Protein AF-S0KJ87-F1 (afdb_monomer)

InterPro domains:
  IPR035451 Ada-like domain superfamily [G3DSA:3.40.10.10] (47-105)
  IPR035451 Ada-like domain superfamily [SSF57884] (69-104)
  IPR060390 ArfC-like, C-terminal domain [PF27542] (63-101)

Foldseek 3Di:
DPPVVVVVVVVVVVVVVVVVVVVVVVVVVVVVVVVVVVVVVVVVVVVVVVVVVVLPPDDPAQWFQAPVLEIDHVPDPCSVVRPDGPDGDNDPVNSVVVVRDYDDD

Mean predicted aligned error: 16.39 Å

Organism: NCBI:txid1121865

Radius of gyration: 34.68 Å; Cα contacts (8 Å, |Δi|>4): 80; chains: 1; bounding box: 72×21×94 Å

Secondary structure (DSSP, 8-state):
--HHHHHHHHHHHHHHHHHHHHHHHHHHHHHHHHHHHHHHHHHHHHHHHHHHHGGGS----SEEEETTSEEE-TTSTTTTT-S-EEEEESSHHHHHHTTPEEPP-

Solvent-accessible surface area (backbone atoms only — not comparable to full-atom values): 6097 Å² total; per-residue (Å²): 141,63,74,70,60,54,51,54,53,52,52,52,52,54,50,49,55,50,52,55,56,50,50,57,50,51,54,50,52,54,52,53,51,53,53,53,50,55,51,54,52,52,51,55,51,49,54,56,52,54,63,65,59,61,80,66,67,79,45,88,30,64,26,42,24,36,84,83,43,33,36,34,48,72,89,41,96,58,54,85,71,64,89,60,66,76,44,55,27,72,44,69,69,58,36,45,74,71,66,29,41,80,60,85,128

pLDDT: mean 71.7, std 12.17, range [45.44, 94.31]

Structure (mmCIF, N/CA/C/O backbone):
data_AF-S0KJ87-F1
#
_entry.id   AF-S0KJ87-F1
#
loop_
_atom_site.group_PDB
_atom_site.id
_atom_site.type_symbol
_atom_site.label_atom_id
_atom_site.label_alt_id
_atom_site.label_comp_id
_atom_site.label_asym_id
_atom_site.label_entity_id
_atom_site.label_seq_id
_atom_site.pdbx_PDB_ins_code
_atom_site.Cartn_x
_atom_site.Cartn_y
_atom_site.Cartn_z
_atom_site.occupancy
_atom_site.B_iso_or_equiv
_atom_site.auth_seq_id
_atom_site.auth_comp_id
_atom_site.auth_asym_id
_atom_site.auth_atom_id
_atom_site.pdbx_PDB_model_num
ATOM 1 N N . MET A 1 1 ? -45.114 8.204 58.495 1.00 53.56 1 MET A N 1
ATOM 2 C CA . MET A 1 1 ? -44.043 8.639 57.567 1.00 53.56 1 MET A CA 1
ATOM 3 C C . MET A 1 1 ? -43.106 7.463 57.314 1.00 53.56 1 MET A C 1
ATOM 5 O O . MET A 1 1 ? -42.636 6.940 58.317 1.00 53.56 1 MET A O 1
ATOM 9 N N . ARG A 1 2 ? -42.925 6.996 56.058 1.00 56.19 2 ARG A N 1
ATOM 10 C CA . ARG A 1 2 ? -41.747 6.214 55.560 1.00 56.19 2 ARG A CA 1
ATOM 11 C C . ARG A 1 2 ? -41.950 5.408 54.260 1.00 56.19 2 ARG A C 1
ATOM 13 O O . ARG A 1 2 ? -40.972 4.914 53.710 1.00 56.19 2 ARG A O 1
ATOM 20 N N . LYS A 1 3 ? -43.175 5.252 53.731 1.00 55.72 3 LYS A N 1
ATOM 21 C CA . LYS A 1 3 ? -43.387 4.450 52.498 1.00 55.72 3 LYS A CA 1
ATOM 22 C C . LYS A 1 3 ? -42.775 5.094 51.238 1.00 55.72 3 LYS A C 1
ATOM 24 O O . LYS A 1 3 ? -42.265 4.378 50.383 1.00 55.72 3 LYS A O 1
ATOM 29 N N . ASN A 1 4 ? -42.739 6.426 51.165 1.00 60.84 4 ASN A N 1
ATOM 30 C CA .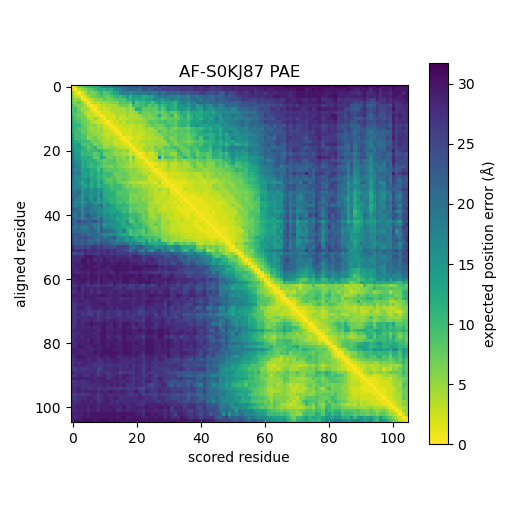 ASN A 1 4 ? -42.213 7.147 49.996 1.00 60.84 4 ASN A CA 1
ATOM 31 C C . ASN A 1 4 ? -40.675 7.137 49.916 1.00 60.84 4 ASN A C 1
ATOM 33 O O . ASN A 1 4 ? -40.124 7.239 48.822 1.00 60.84 4 ASN A O 1
ATOM 37 N N . ASP A 1 5 ? -39.980 6.953 51.042 1.00 65.06 5 ASP A N 1
ATOM 38 C CA . ASP A 1 5 ? -38.511 6.922 51.080 1.00 65.06 5 ASP A CA 1
ATOM 39 C C . ASP A 1 5 ? -37.972 5.585 50.559 1.00 65.06 5 ASP A C 1
ATOM 41 O O . ASP A 1 5 ? -36.976 5.541 49.843 1.00 65.06 5 ASP A O 1
ATOM 45 N N . SER A 1 6 ? -38.692 4.491 50.825 1.00 68.19 6 SER A N 1
ATOM 46 C CA . SER A 1 6 ? -38.345 3.164 50.300 1.00 68.19 6 SER A CA 1
ATOM 47 C C . SER A 1 6 ? -38.512 3.083 48.779 1.00 68.19 6 SER A C 1
ATOM 49 O O . SER A 1 6 ? -37.682 2.479 48.104 1.00 68.19 6 SER A O 1
ATOM 51 N N . LEU A 1 7 ? -39.538 3.736 48.219 1.00 68.00 7 LEU A N 1
ATOM 52 C CA . LEU A 1 7 ? -39.787 3.740 46.773 1.00 68.00 7 LEU A CA 1
ATOM 53 C C . LEU A 1 7 ? -38.691 4.496 46.003 1.00 68.00 7 LEU A C 1
ATOM 55 O O . LEU A 1 7 ? -38.228 4.017 44.971 1.00 68.00 7 LEU A O 1
ATOM 59 N N . LYS A 1 8 ? -38.216 5.632 46.537 1.00 70.88 8 LYS A N 1
ATOM 60 C CA . LYS A 1 8 ? -37.089 6.389 45.961 1.00 70.88 8 LYS A CA 1
ATOM 61 C C . LYS A 1 8 ? -35.793 5.577 45.954 1.00 70.88 8 LYS A C 1
ATOM 63 O O . LYS A 1 8 ? -35.054 5.616 44.976 1.00 70.88 8 LYS A O 1
ATOM 68 N N . ILE A 1 9 ? -35.542 4.811 47.016 1.00 73.56 9 ILE A N 1
ATOM 69 C CA . ILE A 1 9 ? -34.362 3.941 47.117 1.00 73.56 9 ILE A CA 1
ATOM 70 C C . ILE A 1 9 ? -34.431 2.798 46.094 1.00 73.56 9 ILE A C 1
ATOM 72 O O . ILE A 1 9 ? -33.427 2.493 45.455 1.00 73.56 9 ILE A O 1
ATOM 76 N N . TYR A 1 10 ? -35.601 2.183 45.900 1.00 73.88 10 TYR A N 1
ATOM 77 C CA . TYR A 1 10 ? -35.784 1.152 44.873 1.00 73.88 10 TYR A CA 1
ATOM 78 C C . TYR A 1 10 ? -35.616 1.710 43.459 1.00 73.88 10 TYR A C 1
ATOM 80 O O . TYR A 1 10 ? -34.912 1.111 42.650 1.00 73.88 10 TYR A O 1
ATOM 88 N N . PHE A 1 11 ? -36.194 2.878 43.178 1.00 77.44 11 PHE A N 1
ATOM 89 C CA . PHE A 1 11 ? -36.074 3.519 41.871 1.00 77.44 11 PHE A CA 1
ATOM 90 C C . PHE A 1 11 ? -34.617 3.881 41.543 1.00 77.44 11 PHE A C 1
ATOM 92 O O . PHE A 1 11 ? -34.147 3.606 40.443 1.00 77.44 11 PHE A O 1
ATOM 99 N N . GLY A 1 12 ? -33.868 4.406 42.521 1.00 76.00 12 GLY A N 1
ATOM 100 C CA . GLY A 1 12 ? -32.437 4.680 42.367 1.00 76.00 12 GLY A CA 1
ATOM 101 C C . GLY A 1 12 ? -31.605 3.419 42.115 1.00 76.00 12 GLY A C 1
ATOM 102 O O . GLY A 1 12 ? -30.736 3.423 41.251 1.00 76.00 12 GLY A O 1
ATOM 103 N N . LYS A 1 13 ? -31.901 2.311 42.808 1.00 80.06 13 LYS A N 1
ATOM 104 C CA . LYS A 1 13 ? -31.197 1.032 42.607 1.00 80.06 13 LYS A CA 1
ATOM 105 C C . LYS A 1 13 ? -31.463 0.417 41.233 1.00 80.06 13 LYS A C 1
ATOM 107 O O . LYS A 1 13 ? -30.528 -0.062 40.605 1.00 80.06 13 LYS A O 1
ATOM 112 N N . VAL A 1 14 ? -32.708 0.455 40.757 1.00 79.31 14 VAL A N 1
ATOM 113 C CA . VAL A 1 14 ? -33.063 -0.024 39.409 1.00 79.31 14 VAL A CA 1
ATOM 114 C C . VAL A 1 14 ? -32.374 0.819 38.338 1.00 79.31 14 VAL A C 1
ATOM 116 O O . VAL A 1 14 ? -31.842 0.271 37.379 1.00 79.31 14 VAL A O 1
ATOM 119 N N . LEU A 1 15 ? -32.320 2.138 38.529 1.00 79.44 15 LEU A N 1
ATOM 120 C CA . LEU A 1 15 ? -31.653 3.046 37.603 1.00 79.44 15 LEU A CA 1
ATOM 121 C C . LEU A 1 15 ? -30.150 2.740 37.497 1.00 79.44 15 LEU A C 1
ATOM 123 O O . LEU A 1 15 ? -29.641 2.613 36.389 1.00 79.44 15 LEU A O 1
ATOM 127 N N . ILE A 1 16 ? -29.461 2.545 38.626 1.00 75.75 16 ILE A N 1
ATOM 128 C CA . ILE A 1 16 ? -28.029 2.197 38.654 1.00 75.75 16 ILE A CA 1
ATOM 129 C C . ILE A 1 16 ? -27.768 0.857 37.950 1.00 75.75 16 ILE A C 1
ATOM 131 O O . ILE A 1 16 ? -26.873 0.782 37.119 1.00 75.75 16 ILE A O 1
ATOM 135 N N . PHE A 1 17 ? -28.596 -0.168 38.182 1.00 74.00 17 PHE A N 1
ATOM 136 C CA . PHE A 1 17 ? -28.464 -1.463 37.496 1.00 74.00 17 PHE A CA 1
ATOM 137 C C . PHE A 1 17 ? -28.608 -1.362 35.969 1.00 74.00 17 PHE A C 1
ATOM 139 O O . PHE A 1 17 ? -27.929 -2.079 35.230 1.00 74.00 17 PHE A O 1
ATOM 146 N N . ILE A 1 18 ? -29.487 -0.476 35.489 1.00 75.56 18 ILE A N 1
ATOM 147 C CA . ILE A 1 18 ? -29.656 -0.213 34.056 1.00 75.56 18 ILE A CA 1
ATOM 148 C C . ILE A 1 18 ? -28.435 0.535 33.509 1.00 75.56 18 ILE A C 1
ATOM 150 O O . ILE A 1 18 ? -27.925 0.156 32.458 1.00 75.56 18 ILE A O 1
ATOM 154 N N . PHE A 1 19 ? -27.927 1.541 34.228 1.00 76.50 19 PHE A N 1
ATOM 155 C CA . PHE A 1 19 ? -26.710 2.259 33.836 1.00 76.50 19 PHE A CA 1
ATOM 156 C C . PHE A 1 19 ? -25.486 1.337 33.775 1.00 76.50 19 PHE A C 1
ATOM 158 O O . PHE A 1 19 ? -24.780 1.354 32.769 1.00 76.50 19 PHE A O 1
ATOM 165 N N . ASP A 1 20 ? -25.281 0.480 34.777 1.00 76.19 20 ASP A N 1
ATOM 166 C CA . ASP A 1 20 ? -24.174 -0.484 34.797 1.00 76.19 20 ASP A CA 1
ATOM 167 C C . ASP A 1 20 ? -24.287 -1.496 33.646 1.00 76.19 20 ASP A C 1
ATOM 169 O O . ASP A 1 20 ? -23.301 -1.795 32.973 1.00 76.19 20 ASP A O 1
ATOM 173 N N . SER A 1 21 ? -25.502 -1.966 33.341 1.00 76.94 21 SER A N 1
ATOM 174 C CA . SER A 1 21 ? -25.736 -2.880 32.212 1.00 76.94 21 SER A CA 1
ATOM 175 C C . SER A 1 21 ? -25.497 -2.212 30.854 1.00 76.94 21 SER A C 1
ATOM 177 O O . SER A 1 21 ? -24.989 -2.844 29.928 1.00 76.94 21 SER A O 1
ATOM 179 N N . MET A 1 22 ? -25.845 -0.929 30.718 1.00 76.50 22 MET A N 1
ATOM 180 C CA . MET A 1 22 ? -25.596 -0.164 29.496 1.00 76.50 22 MET A CA 1
ATOM 181 C C . MET A 1 22 ? -24.102 0.092 29.281 1.00 76.50 22 MET A C 1
ATOM 183 O O . MET A 1 22 ? -23.640 -0.006 28.147 1.00 76.50 22 MET A O 1
ATOM 187 N N . MET A 1 23 ? -23.333 0.374 30.337 1.00 71.94 23 MET A N 1
ATOM 188 C CA . MET A 1 23 ? -21.888 0.622 30.221 1.00 71.94 23 MET A CA 1
ATOM 189 C C . MET A 1 23 ? -21.131 -0.602 29.693 1.00 71.94 23 MET A C 1
ATOM 191 O O . MET A 1 23 ? -20.319 -0.466 28.782 1.00 71.94 23 MET A O 1
ATOM 195 N N . VAL A 1 24 ? -21.496 -1.809 30.138 1.00 75.62 24 VAL A N 1
ATOM 196 C CA . VAL A 1 24 ? -20.925 -3.063 29.609 1.00 75.62 24 VAL A CA 1
ATOM 197 C C . VAL A 1 24 ? -21.203 -3.230 28.109 1.00 75.62 24 VAL A C 1
ATOM 199 O O . VAL A 1 24 ? -20.365 -3.737 27.361 1.00 75.62 24 VAL A O 1
ATOM 202 N N . PHE A 1 25 ? -22.367 -2.776 27.637 1.00 77.44 25 PHE A N 1
ATOM 203 C CA . PHE A 1 25 ? -22.689 -2.793 26.212 1.00 77.44 25 PHE A CA 1
ATOM 204 C C . PHE A 1 25 ? -21.826 -1.797 25.421 1.00 77.44 25 PHE A C 1
ATOM 206 O O . PHE A 1 25 ? -21.311 -2.149 24.358 1.00 77.44 25 PHE A O 1
ATOM 213 N N . PHE A 1 26 ? -21.616 -0.585 25.945 1.00 79.50 26 PHE A N 1
ATOM 214 C CA . PHE A 1 26 ? -20.755 0.418 25.309 1.00 79.50 26 PHE A CA 1
ATOM 215 C C . PHE A 1 26 ? -19.297 -0.038 25.213 1.00 79.50 26 PHE A C 1
ATOM 217 O O . PHE A 1 26 ? -18.691 0.120 24.151 1.00 79.50 26 PHE A O 1
ATOM 224 N N . ASP A 1 27 ? -18.767 -0.675 26.257 1.00 85.31 27 ASP A N 1
ATOM 225 C CA . ASP A 1 27 ? -17.411 -1.229 26.245 1.00 85.31 27 ASP A CA 1
ATOM 226 C C . ASP A 1 27 ? -17.261 -2.324 25.180 1.00 85.31 27 ASP A C 1
ATOM 228 O O . ASP A 1 27 ? -16.267 -2.375 24.453 1.00 85.31 27 ASP A O 1
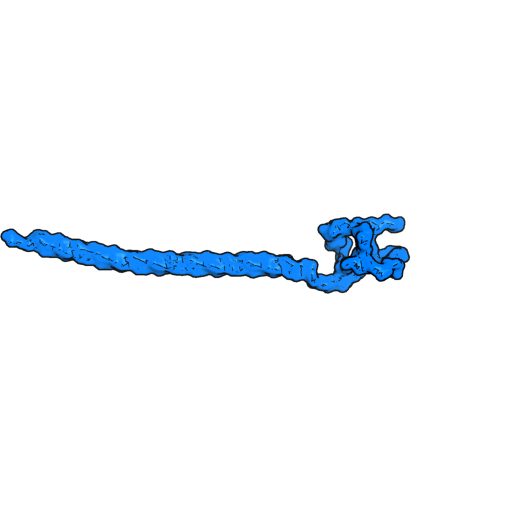ATOM 232 N N . CYS A 1 28 ? -18.285 -3.167 25.016 1.00 82.12 28 CYS A N 1
ATOM 233 C CA . CYS A 1 28 ? -18.281 -4.227 24.014 1.00 82.12 28 CYS A CA 1
ATOM 234 C C . CYS A 1 28 ? -18.324 -3.667 22.579 1.00 82.12 28 CYS A C 1
ATOM 236 O O . CYS A 1 28 ? -17.564 -4.102 21.713 1.00 82.12 28 CYS A O 1
ATOM 238 N N . VAL A 1 29 ? -19.156 -2.651 22.324 1.00 88.31 29 VAL A N 1
ATOM 239 C CA . VAL A 1 29 ? -19.239 -1.983 21.011 1.00 88.31 29 VAL A CA 1
ATOM 240 C C . VAL A 1 29 ? -17.939 -1.240 20.679 1.00 88.31 29 VAL A C 1
ATOM 242 O O . VAL A 1 29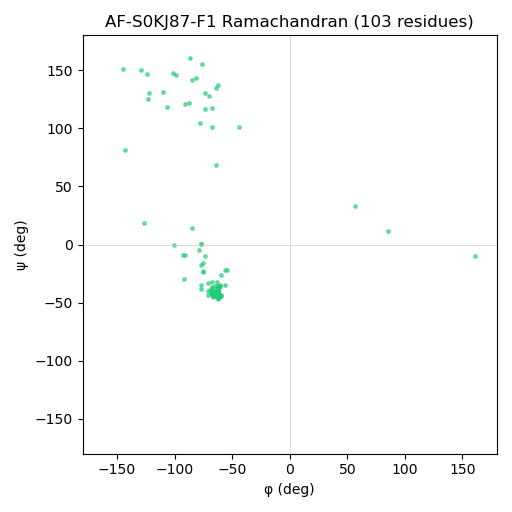 ? -17.450 -1.314 19.547 1.00 88.31 29 VAL A O 1
ATOM 245 N N . ALA A 1 30 ? -17.334 -0.561 21.657 1.00 87.00 30 ALA A N 1
ATOM 246 C CA . ALA A 1 30 ? -16.031 0.085 21.501 1.00 87.00 30 ALA A CA 1
ATOM 247 C C . ALA A 1 30 ? -14.919 -0.939 21.199 1.00 87.00 30 ALA A C 1
ATOM 249 O O . ALA A 1 30 ? -14.084 -0.729 20.316 1.00 87.00 30 ALA A O 1
ATOM 250 N N . TYR A 1 31 ? -14.941 -2.094 21.862 1.00 90.50 31 TYR A N 1
ATOM 251 C CA . TYR A 1 31 ? -13.984 -3.169 21.611 1.00 90.50 31 TYR A CA 1
ATOM 252 C C . TYR A 1 31 ? -14.141 -3.792 20.212 1.00 90.50 31 TYR A C 1
ATOM 254 O O . TYR A 1 31 ? -13.165 -3.973 19.485 1.00 90.50 31 TYR A O 1
ATOM 262 N N . ILE A 1 32 ? -15.374 -4.068 19.782 1.00 88.88 32 ILE A N 1
ATOM 263 C CA . ILE A 1 32 ? -15.636 -4.645 18.455 1.00 88.88 32 ILE A CA 1
ATOM 264 C C . ILE A 1 32 ? -15.264 -3.656 17.341 1.00 88.88 32 ILE A C 1
ATOM 266 O O . ILE A 1 32 ? -14.658 -4.044 16.341 1.00 88.88 32 ILE A O 1
ATOM 270 N N . SER A 1 33 ? -15.594 -2.372 17.505 1.00 91.19 33 SER A N 1
ATOM 271 C CA . SER A 1 33 ? -15.275 -1.345 16.504 1.00 91.19 33 SER A CA 1
ATOM 272 C C . SER A 1 33 ? -13.767 -1.131 16.335 1.00 91.19 33 SER A C 1
ATOM 274 O O . SER A 1 33 ? -13.285 -1.049 15.205 1.00 91.19 33 SER A O 1
ATOM 276 N N . THR A 1 34 ? -13.002 -1.110 17.428 1.00 91.31 34 THR A N 1
ATOM 277 C CA . THR A 1 34 ? -11.533 -0.988 17.376 1.00 91.31 34 THR A CA 1
ATOM 278 C C . THR A 1 34 ? -10.866 -2.197 16.715 1.00 91.31 34 THR A C 1
ATOM 280 O O . THR A 1 34 ? -9.980 -2.017 15.876 1.00 91.31 34 THR A O 1
ATOM 283 N N . LEU A 1 35 ? -11.333 -3.419 17.000 1.00 93.31 35 LEU A N 1
ATOM 284 C CA . LEU A 1 35 ? -10.881 -4.630 16.305 1.00 93.31 35 LEU A CA 1
ATOM 285 C C . LEU A 1 35 ? -11.141 -4.566 14.794 1.00 93.31 35 LEU A C 1
ATOM 287 O O . LEU A 1 35 ? -10.259 -4.904 14.003 1.00 93.31 35 LEU A O 1
ATOM 291 N N . LEU A 1 36 ? -12.323 -4.099 14.381 1.00 94.00 36 LEU A N 1
ATOM 292 C CA . LEU A 1 36 ? -12.668 -3.962 12.966 1.00 94.00 36 LEU A CA 1
ATOM 293 C C . LEU A 1 36 ? -11.728 -2.984 12.241 1.00 94.00 36 LEU A C 1
ATOM 295 O O . LEU A 1 36 ? -11.224 -3.300 11.161 1.00 94.00 36 LEU A O 1
ATOM 299 N N . VAL A 1 37 ? -11.452 -1.821 12.841 1.00 93.31 37 VAL A N 1
ATOM 300 C CA . VAL A 1 37 ? -10.539 -0.817 12.266 1.00 93.31 37 VAL A CA 1
ATOM 301 C C . VAL A 1 37 ? -9.122 -1.381 12.112 1.00 93.31 37 VAL A C 1
ATOM 303 O O . VAL A 1 37 ? -8.519 -1.228 11.049 1.00 93.31 37 VAL A O 1
ATOM 306 N N . ALA A 1 38 ? -8.612 -2.110 13.109 1.00 93.38 38 ALA A N 1
ATOM 307 C CA . ALA A 1 38 ? -7.276 -2.712 13.054 1.00 93.38 38 ALA A CA 1
ATOM 308 C C . ALA A 1 38 ? -7.124 -3.751 11.921 1.00 93.38 38 ALA A C 1
ATOM 310 O O . ALA A 1 38 ? -6.079 -3.827 11.259 1.00 93.38 38 ALA A O 1
ATOM 311 N N . VAL A 1 39 ? -8.174 -4.537 11.659 1.00 93.56 39 VAL A N 1
ATOM 312 C CA . VAL A 1 39 ? -8.201 -5.499 10.544 1.00 93.56 39 VAL A CA 1
ATOM 313 C C . VAL A 1 39 ? -8.183 -4.772 9.198 1.00 93.56 39 VAL A C 1
ATOM 315 O O . VAL A 1 39 ? -7.400 -5.131 8.314 1.00 93.56 39 VAL A O 1
ATOM 318 N N . LEU A 1 40 ? -8.989 -3.720 9.042 1.00 92.62 40 LEU A N 1
ATOM 319 C CA . LEU A 1 40 ? -9.035 -2.925 7.812 1.00 92.62 40 LEU A CA 1
ATOM 320 C C . LEU A 1 40 ? -7.691 -2.240 7.515 1.00 92.62 40 LEU A C 1
ATOM 322 O O . LEU A 1 40 ? -7.217 -2.274 6.375 1.00 92.62 40 LEU A O 1
ATOM 326 N N . GLU A 1 41 ? -7.022 -1.683 8.528 1.00 94.31 41 GLU A N 1
ATOM 327 C CA . GLU A 1 41 ? -5.691 -1.090 8.357 1.00 94.31 41 GLU A CA 1
ATOM 328 C C . GLU A 1 41 ? -4.650 -2.124 7.919 1.00 94.31 41 GLU A C 1
ATOM 330 O O . GLU A 1 41 ? -3.864 -1.863 6.999 1.00 94.31 41 GLU A O 1
ATOM 335 N N . SER A 1 42 ? -4.680 -3.316 8.516 1.00 91.94 42 SER A N 1
ATOM 336 C CA . SER A 1 42 ? -3.773 -4.415 8.170 1.00 91.94 42 SER A CA 1
ATOM 337 C C . SER A 1 42 ? -3.942 -4.862 6.716 1.00 91.94 42 SER A C 1
ATOM 339 O O . SER A 1 42 ? -2.953 -4.978 5.986 1.00 91.94 42 SER A O 1
ATOM 341 N N . LEU A 1 43 ? -5.185 -5.019 6.251 1.00 90.31 43 LEU A N 1
ATOM 342 C CA . LEU A 1 43 ? -5.484 -5.348 4.854 1.00 90.31 43 LEU A CA 1
ATOM 343 C C . LEU A 1 43 ? -5.022 -4.240 3.901 1.00 90.31 43 LEU A C 1
ATOM 345 O O . LEU A 1 43 ? -4.401 -4.521 2.877 1.00 90.31 43 LEU A O 1
ATOM 349 N N . SER A 1 44 ? -5.234 -2.971 4.259 1.00 90.25 44 SER A N 1
ATOM 350 C CA . SER A 1 44 ? -4.775 -1.841 3.442 1.00 90.25 44 SER A CA 1
ATOM 351 C C . SER A 1 44 ? -3.245 -1.784 3.316 1.00 90.25 44 SER A C 1
ATOM 353 O O . SER A 1 44 ? -2.713 -1.400 2.272 1.00 90.25 44 SER A O 1
ATOM 355 N N . LYS A 1 45 ? -2.507 -2.150 4.374 1.00 90.38 45 LYS A N 1
ATOM 356 C CA . LYS A 1 45 ? -1.040 -2.223 4.362 1.00 90.38 45 LYS A CA 1
ATOM 357 C C . LYS A 1 45 ? -0.570 -3.409 3.519 1.00 90.38 45 LYS A C 1
ATOM 359 O O . LYS A 1 45 ? 0.370 -3.254 2.744 1.00 90.38 45 LYS A O 1
ATOM 364 N N . PHE A 1 46 ? -1.260 -4.545 3.606 1.00 86.06 46 PHE A N 1
ATOM 365 C CA . PHE A 1 46 ? -0.981 -5.722 2.786 1.00 86.06 46 PHE A CA 1
ATOM 366 C C . PHE A 1 46 ? -1.186 -5.451 1.289 1.00 86.06 46 PHE A C 1
ATOM 368 O O . PHE A 1 46 ? -0.294 -5.730 0.494 1.00 86.06 46 PHE A O 1
ATOM 375 N N . ILE A 1 47 ? -2.305 -4.829 0.899 1.00 85.12 47 ILE A N 1
ATOM 376 C CA . ILE A 1 47 ? -2.573 -4.463 -0.503 1.00 85.12 47 ILE A CA 1
ATOM 377 C C . ILE A 1 47 ? -1.487 -3.513 -1.033 1.00 85.12 47 ILE A C 1
ATOM 379 O O . ILE A 1 47 ? -0.957 -3.721 -2.126 1.00 85.12 47 ILE A O 1
ATOM 383 N N . ARG A 1 48 ? -1.100 -2.502 -0.241 1.00 83.44 48 ARG A N 1
ATOM 384 C CA . ARG A 1 48 ? -0.010 -1.572 -0.589 1.00 83.44 48 ARG A CA 1
ATOM 385 C C . ARG A 1 48 ? 1.335 -2.283 -0.761 1.00 83.44 48 ARG A C 1
ATOM 387 O O . ARG A 1 48 ? 2.056 -1.993 -1.713 1.00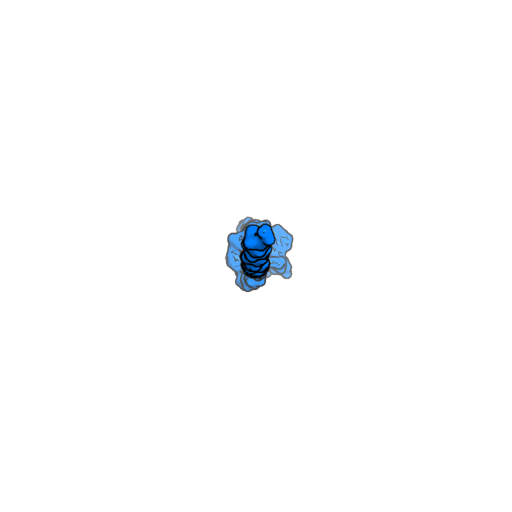 83.44 48 ARG A O 1
ATOM 394 N N . TYR A 1 49 ? 1.659 -3.225 0.124 1.00 73.62 49 TYR A N 1
ATOM 395 C CA . TYR A 1 49 ? 2.875 -4.032 0.024 1.00 73.62 49 TYR A CA 1
ATOM 396 C C . TYR A 1 49 ? 2.889 -4.898 -1.247 1.00 73.62 49 TYR A C 1
ATOM 398 O O . TYR A 1 49 ? 3.885 -4.911 -1.970 1.00 73.62 49 TYR 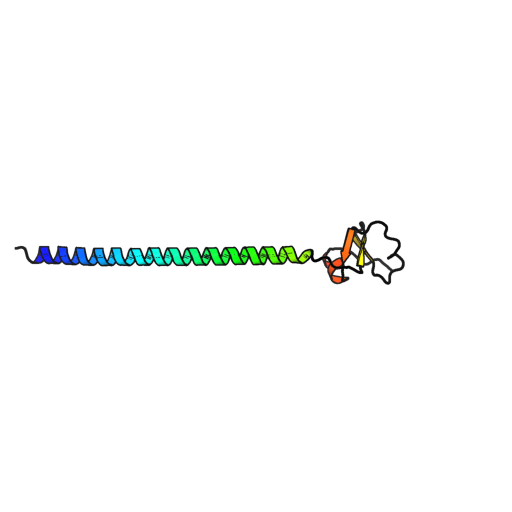A O 1
ATOM 406 N N . SER A 1 50 ? 1.774 -5.558 -1.571 1.00 73.25 50 SER A N 1
ATOM 407 C CA . SER A 1 50 ? 1.658 -6.421 -2.753 1.00 73.25 50 SER A CA 1
ATOM 408 C C . SER A 1 50 ? 1.804 -5.657 -4.075 1.00 73.25 50 SER A C 1
ATOM 410 O O . SER A 1 50 ? 2.494 -6.136 -4.971 1.00 73.25 50 SER A O 1
ATOM 412 N N . MET A 1 51 ? 1.253 -4.441 -4.193 1.00 56.78 51 MET A N 1
ATOM 413 C CA . MET A 1 51 ? 1.439 -3.602 -5.393 1.00 56.78 51 MET A CA 1
ATOM 414 C C . MET A 1 51 ? 2.897 -3.170 -5.607 1.00 56.78 51 MET A C 1
ATOM 416 O O . MET A 1 51 ? 3.357 -3.109 -6.744 1.00 56.78 51 MET A O 1
ATOM 420 N N . CYS A 1 52 ? 3.637 -2.899 -4.528 1.00 53.62 52 CYS A N 1
ATOM 421 C CA . CYS A 1 52 ? 5.059 -2.552 -4.610 1.00 53.62 52 CYS A CA 1
ATOM 422 C C .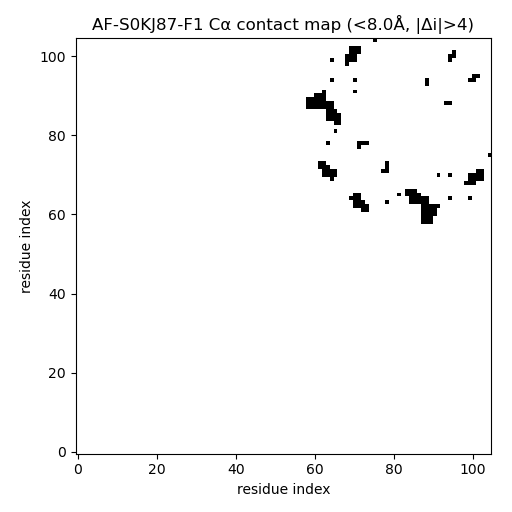 CYS A 1 52 ? 5.924 -3.765 -4.996 1.00 53.62 52 CYS A C 1
ATOM 424 O O . CYS A 1 52 ? 6.913 -3.630 -5.711 1.00 53.62 52 CYS A O 1
ATOM 426 N N . LYS A 1 53 ? 5.536 -4.974 -4.572 1.00 51.38 53 LYS A N 1
ATOM 427 C CA . LYS A 1 53 ? 6.295 -6.201 -4.847 1.00 51.38 53 LYS A CA 1
ATOM 428 C C . LYS A 1 53 ? 6.155 -6.702 -6.293 1.00 51.38 53 LYS A C 1
ATOM 430 O O . LYS A 1 53 ? 7.041 -7.401 -6.775 1.00 51.38 53 LYS A O 1
ATOM 435 N N . GLN A 1 54 ? 5.086 -6.336 -7.001 1.00 48.34 54 GLN A N 1
ATOM 436 C CA . GLN A 1 54 ? 4.833 -6.808 -8.368 1.00 48.34 54 GLN A CA 1
ATOM 437 C C . GLN A 1 54 ? 5.728 -6.133 -9.432 1.00 48.34 54 GLN A C 1
ATOM 439 O O . GLN A 1 54 ? 5.849 -6.656 -10.536 1.00 48.34 54 GLN A O 1
ATOM 444 N N . SER A 1 55 ? 6.392 -5.005 -9.134 1.00 49.19 55 SER A N 1
ATOM 445 C CA . SER A 1 55 ? 7.216 -4.283 -10.124 1.00 49.19 55 SER A CA 1
ATOM 446 C C . SER A 1 55 ? 8.586 -4.917 -10.397 1.00 49.19 55 SER A C 1
ATOM 448 O O . SER A 1 55 ? 9.367 -4.367 -11.169 1.00 49.19 55 SER A O 1
ATOM 450 N N . THR A 1 56 ? 8.912 -6.038 -9.749 1.00 45.44 56 THR A N 1
ATOM 451 C CA . THR A 1 56 ? 10.204 -6.728 -9.894 1.00 45.44 56 THR A CA 1
ATOM 452 C C . THR A 1 56 ? 10.056 -8.202 -10.247 1.00 45.44 56 THR A C 1
ATOM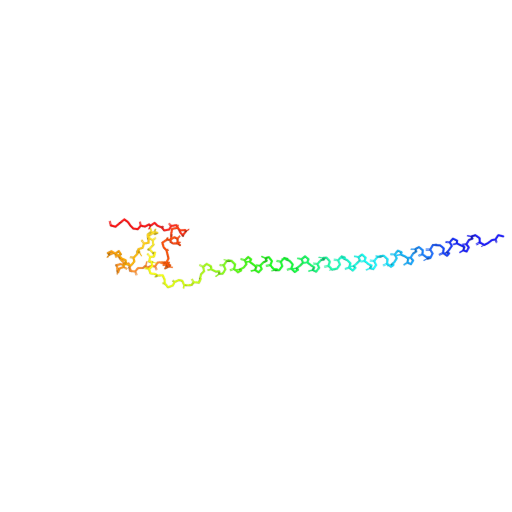 454 O O . THR A 1 56 ? 11.007 -8.971 -10.086 1.00 45.44 56 THR A O 1
ATOM 457 N N . GLN A 1 57 ? 8.893 -8.626 -10.754 1.00 47.75 57 GLN A N 1
ATOM 458 C CA . GLN A 1 57 ? 8.802 -9.950 -11.352 1.00 47.75 57 GLN A CA 1
ATOM 459 C C . GLN A 1 57 ? 9.643 -9.929 -12.624 1.00 47.75 57 GLN A C 1
ATOM 461 O O . GLN A 1 57 ? 9.240 -9.338 -13.619 1.00 47.75 57 GLN A O 1
ATOM 466 N N . GLN A 1 58 ? 10.854 -10.487 -12.508 1.00 53.88 58 GLN A N 1
ATOM 467 C CA . GLN A 1 58 ? 11.883 -10.543 -13.534 1.00 53.88 58 GLN A CA 1
ATOM 468 C C . GLN A 1 58 ? 11.265 -10.920 -14.861 1.00 53.88 58 GLN A C 1
ATOM 470 O O . GLN A 1 58 ? 10.966 -12.077 -15.155 1.00 53.88 58 GLN A O 1
ATOM 475 N N . VAL A 1 59 ? 11.084 -9.887 -15.654 1.00 52.75 59 VAL A N 1
ATOM 476 C CA . VAL A 1 59 ? 10.737 -10.043 -17.027 1.00 52.75 59 VAL A CA 1
ATOM 477 C C . VAL A 1 59 ? 12.010 -10.523 -17.701 1.00 52.75 59 VAL A C 1
ATOM 479 O O . VAL A 1 59 ? 13.029 -9.831 -17.675 1.00 52.75 59 VAL A O 1
ATOM 482 N N . THR A 1 60 ? 11.985 -11.733 -18.254 1.00 54.50 60 THR A N 1
ATOM 483 C CA . THR A 1 60 ? 12.981 -12.239 -19.207 1.00 54.50 60 THR A CA 1
ATOM 484 C C . THR A 1 60 ? 12.897 -11.382 -20.468 1.00 54.50 60 THR A C 1
ATOM 486 O O . THR A 1 60 ? 12.365 -11.779 -21.499 1.00 54.50 60 THR A O 1
ATOM 489 N N . GLY A 1 61 ? 13.308 -10.126 -20.331 1.00 56.38 61 GLY A N 1
ATOM 490 C CA . GLY A 1 61 ? 13.028 -9.077 -21.282 1.00 56.38 61 GLY A CA 1
ATOM 491 C C . GLY A 1 61 ? 13.807 -9.289 -22.563 1.00 56.38 61 GLY A C 1
ATOM 492 O O . GLY A 1 61 ? 15.022 -9.440 -22.530 1.00 56.38 61 GLY A O 1
ATOM 493 N N . LEU A 1 62 ? 13.124 -9.275 -23.704 1.00 62.25 62 LEU A N 1
ATOM 494 C CA . LEU A 1 62 ? 13.789 -9.199 -25.005 1.00 62.25 62 LEU A CA 1
ATOM 495 C C . LEU A 1 62 ? 14.344 -7.790 -25.258 1.00 62.25 62 LEU A C 1
ATOM 497 O O . LEU A 1 62 ? 15.076 -7.592 -26.219 1.00 62.25 62 LEU A O 1
ATOM 501 N N . ILE A 1 63 ? 13.994 -6.807 -24.425 1.00 66.00 63 ILE A N 1
ATOM 502 C CA . ILE A 1 63 ? 14.357 -5.407 -24.616 1.00 66.00 63 ILE A CA 1
ATOM 503 C C . ILE A 1 63 ? 15.437 -5.026 -23.607 1.00 66.00 63 ILE A C 1
ATOM 505 O O . ILE A 1 63 ? 15.220 -5.059 -22.393 1.00 66.00 63 ILE A O 1
ATOM 509 N N . LYS A 1 64 ? 16.610 -4.646 -24.123 1.00 69.56 64 LYS A N 1
ATOM 510 C CA . LYS A 1 64 ? 17.768 -4.230 -23.319 1.00 69.56 64 LYS A CA 1
ATOM 511 C C . LYS A 1 64 ? 17.742 -2.723 -23.097 1.00 69.56 64 LYS A C 1
ATOM 513 O O . LYS A 1 64 ? 17.809 -1.964 -24.063 1.00 69.56 64 LYS A O 1
ATOM 518 N N . GLY A 1 65 ? 17.708 -2.294 -21.839 1.00 62.81 65 GLY A N 1
ATOM 519 C CA . GLY A 1 65 ? 17.931 -0.909 -21.428 1.00 62.81 65 GLY A CA 1
ATOM 520 C C . GLY A 1 65 ? 19.419 -0.628 -21.210 1.00 62.81 65 GLY A C 1
ATOM 521 O O . GLY A 1 65 ? 20.072 -1.287 -20.398 1.00 62.81 65 GLY A O 1
ATOM 522 N N . SER A 1 66 ? 19.965 0.348 -21.933 1.00 66.75 66 SER A N 1
ATOM 523 C CA . SER A 1 66 ? 21.341 0.832 -21.767 1.00 66.75 66 SER A CA 1
ATOM 524 C C . SER A 1 66 ? 21.433 1.925 -20.693 1.00 66.75 66 SER A C 1
ATOM 526 O O . SER A 1 66 ? 20.447 2.599 -20.396 1.00 66.75 66 SER A O 1
ATOM 528 N N . ALA A 1 67 ? 22.639 2.160 -20.166 1.00 64.62 67 ALA A N 1
ATOM 529 C CA . ALA A 1 67 ? 22.955 3.232 -19.214 1.00 64.62 67 ALA A CA 1
ATOM 530 C C . ALA A 1 67 ? 22.573 4.643 -19.685 1.00 64.62 67 ALA A C 1
ATOM 532 O O . ALA A 1 67 ? 22.366 5.541 -18.875 1.00 64.62 67 ALA A O 1
ATOM 533 N N . ASN A 1 68 ? 22.432 4.822 -20.996 1.00 67.31 68 ASN A N 1
ATOM 534 C CA . ASN A 1 68 ? 22.035 6.083 -21.614 1.00 67.31 68 ASN A CA 1
ATOM 535 C C . ASN A 1 68 ? 20.509 6.285 -21.664 1.00 67.31 68 ASN A C 1
ATOM 537 O O . ASN A 1 68 ? 20.045 7.138 -22.414 1.00 67.31 68 ASN A O 1
ATOM 541 N N . TYR A 1 69 ? 19.728 5.494 -20.917 1.00 71.94 69 TYR A N 1
ATOM 542 C CA . TYR A 1 69 ? 18.258 5.499 -20.951 1.00 71.94 69 TYR A CA 1
ATOM 543 C C . TYR A 1 69 ? 17.682 5.242 -22.353 1.00 71.94 69 TYR A C 1
ATOM 545 O O . TYR A 1 69 ? 16.634 5.768 -22.723 1.00 71.94 69 TYR A O 1
ATOM 553 N N . ILE A 1 70 ? 18.372 4.421 -23.148 1.00 74.12 70 ILE A N 1
ATOM 554 C CA . ILE A 1 70 ? 17.925 3.991 -24.478 1.00 74.12 70 ILE A CA 1
ATOM 555 C C . ILE A 1 70 ? 17.574 2.511 -24.403 1.00 74.12 70 ILE A C 1
ATOM 557 O O . ILE A 1 70 ? 18.371 1.722 -23.885 1.00 74.12 70 ILE A O 1
ATOM 561 N N . TYR A 1 71 ? 16.403 2.137 -24.916 1.00 69.06 71 TYR A N 1
ATOM 562 C CA . TYR A 1 71 ? 16.018 0.738 -25.051 1.00 69.06 71 TYR A CA 1
ATOM 563 C C . TYR A 1 71 ? 16.247 0.230 -26.478 1.00 69.06 71 TYR A C 1
ATOM 565 O O . TYR A 1 71 ? 16.108 0.966 -27.459 1.00 69.06 71 TYR A O 1
ATOM 573 N N . HIS A 1 72 ? 16.621 -1.043 -26.586 1.00 69.19 72 HIS A N 1
ATOM 574 C CA . HIS A 1 72 ? 16.882 -1.722 -27.850 1.00 69.19 72 HIS A CA 1
ATOM 575 C C . HIS A 1 72 ? 15.994 -2.952 -27.976 1.00 69.19 72 HIS A C 1
ATOM 577 O O . HIS A 1 72 ? 16.018 -3.826 -27.108 1.00 69.19 72 HIS A O 1
ATOM 583 N N . THR A 1 73 ? 15.251 -3.024 -29.075 1.00 70.88 73 THR A N 1
ATOM 584 C CA . THR A 1 73 ? 14.476 -4.200 -29.472 1.00 70.88 73 THR A CA 1
ATOM 585 C C . THR A 1 73 ? 15.395 -5.281 -30.052 1.00 70.88 73 THR A C 1
ATOM 587 O O . THR A 1 73 ? 16.479 -4.950 -30.559 1.00 70.88 73 THR A O 1
ATOM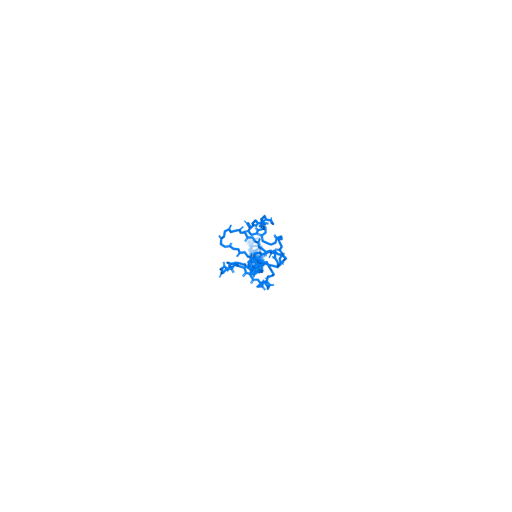 590 N N . PRO A 1 74 ? 14.990 -6.565 -30.000 1.00 68.25 74 PRO A N 1
ATOM 591 C CA . PRO A 1 74 ? 15.765 -7.672 -30.568 1.00 68.25 74 PRO A CA 1
ATOM 592 C C . PRO A 1 74 ? 16.001 -7.515 -32.078 1.00 68.25 74 PRO A C 1
ATOM 594 O O . PRO A 1 74 ? 17.031 -7.957 -32.580 1.00 68.25 74 PRO A O 1
ATOM 597 N N . ASP A 1 75 ? 15.112 -6.805 -32.777 1.00 67.81 75 ASP A N 1
ATOM 598 C CA . ASP A 1 75 ? 15.215 -6.537 -34.217 1.00 67.81 75 ASP A CA 1
ATOM 599 C C . ASP A 1 75 ? 16.208 -5.410 -34.570 1.00 67.81 75 ASP A C 1
ATOM 601 O O . ASP A 1 75 ? 16.467 -5.135 -35.743 1.00 67.81 75 ASP A O 1
ATOM 605 N N . SER A 1 76 ? 16.788 -4.725 -33.576 1.00 66.56 76 SER A N 1
ATOM 606 C CA . SER A 1 76 ? 17.709 -3.609 -33.817 1.00 66.56 76 SER A CA 1
ATOM 607 C C . SER A 1 76 ? 19.159 -4.065 -34.054 1.00 66.56 76 SER A C 1
ATOM 609 O O . SER A 1 76 ? 19.697 -4.928 -33.358 1.00 66.56 76 SER A O 1
ATOM 611 N N . LYS A 1 77 ? 19.868 -3.398 -34.983 1.00 64.38 77 LYS A N 1
ATOM 612 C CA . LYS A 1 77 ? 21.284 -3.682 -35.335 1.00 64.38 77 LYS A CA 1
ATOM 613 C C . LYS A 1 77 ? 22.256 -3.625 -34.147 1.00 64.38 77 LYS A C 1
ATOM 615 O O . LYS A 1 77 ? 23.352 -4.181 -34.210 1.00 64.38 77 LYS A O 1
ATOM 620 N N . TYR A 1 78 ? 21.883 -2.919 -33.083 1.00 64.12 78 TYR A N 1
ATOM 621 C CA . TYR A 1 78 ? 22.728 -2.672 -31.916 1.00 64.12 78 TYR A CA 1
ATOM 622 C C . TYR A 1 78 ? 22.409 -3.585 -30.724 1.00 64.12 78 TYR A C 1
ATOM 624 O O . TYR A 1 78 ? 23.119 -3.525 -29.723 1.00 64.12 78 TYR A O 1
ATOM 632 N N . TYR A 1 79 ? 21.430 -4.491 -30.841 1.00 65.00 79 TYR A N 1
ATOM 633 C CA . TYR A 1 79 ? 21.006 -5.389 -29.761 1.00 65.00 79 TYR A CA 1
ATOM 634 C C . TYR A 1 79 ? 22.142 -6.260 -29.183 1.00 65.00 79 TYR A C 1
ATOM 636 O O . TYR A 1 79 ? 22.199 -6.521 -27.976 1.00 65.00 79 TYR A O 1
ATOM 644 N N . HIS A 1 80 ? 23.091 -6.678 -30.025 1.00 65.75 80 HIS A N 1
ATOM 645 C CA . HIS A 1 80 ? 24.240 -7.505 -29.632 1.00 65.75 80 HIS A CA 1
ATOM 646 C C . HIS A 1 80 ? 25.489 -6.712 -29.214 1.00 65.75 80 HIS A C 1
ATOM 648 O O . HIS A 1 80 ? 26.429 -7.307 -28.700 1.00 65.75 80 HIS A O 1
ATOM 654 N N . LYS A 1 81 ? 25.517 -5.388 -29.413 1.00 65.75 81 LYS A N 1
ATOM 655 C CA . LYS A 1 81 ? 26.699 -4.549 -29.129 1.00 65.75 81 LYS A CA 1
ATOM 656 C C . LYS A 1 81 ? 26.698 -3.938 -27.725 1.00 65.75 81 LYS A C 1
ATOM 658 O O . LYS A 1 81 ? 27.692 -3.344 -27.323 1.00 65.75 81 LYS A O 1
ATOM 663 N N . ILE A 1 82 ? 25.593 -4.049 -26.989 1.00 63.59 82 ILE A N 1
ATOM 664 C CA . ILE A 1 82 ? 25.459 -3.452 -25.657 1.00 63.59 82 ILE A CA 1
ATOM 665 C C . ILE A 1 82 ? 26.193 -4.328 -24.641 1.00 63.59 82 ILE A C 1
ATOM 667 O O . ILE A 1 82 ? 25.699 -5.383 -24.249 1.00 63.59 82 ILE A O 1
ATOM 671 N N . THR A 1 83 ? 27.363 -3.867 -24.205 1.00 56.22 83 THR A N 1
ATOM 672 C CA . THR A 1 83 ? 28.238 -4.581 -23.262 1.00 56.22 83 THR A CA 1
ATOM 673 C C . THR A 1 83 ? 27.760 -4.491 -21.802 1.00 56.22 83 THR A C 1
ATOM 675 O O . THR A 1 83 ? 28.189 -5.291 -20.979 1.00 56.22 83 THR A O 1
ATOM 678 N N . GLN A 1 84 ? 26.872 -3.543 -21.456 1.00 59.66 84 GLN A N 1
ATOM 679 C CA . GLN A 1 84 ? 26.401 -3.309 -20.076 1.00 59.66 84 GLN A CA 1
ATOM 680 C C . GLN A 1 84 ? 24.905 -2.918 -20.022 1.00 59.66 84 GLN A C 1
AT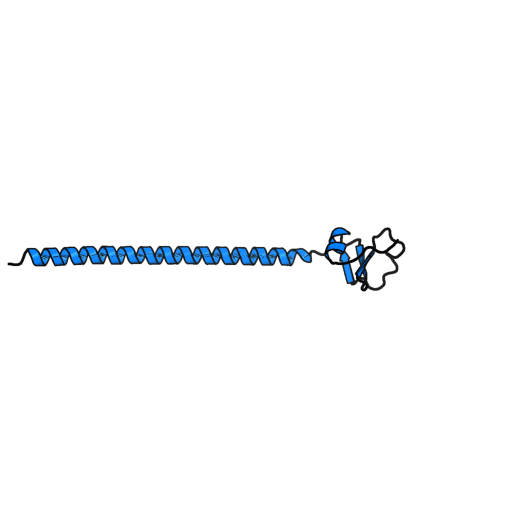OM 682 O O . GLN A 1 84 ? 24.576 -1.730 -19.968 1.00 59.66 84 GLN A O 1
ATOM 687 N N . PRO A 1 85 ? 23.973 -3.888 -20.086 1.00 65.12 85 PRO A N 1
ATOM 688 C CA . PRO A 1 85 ? 22.549 -3.625 -19.881 1.00 65.12 85 PRO A CA 1
ATOM 689 C C . PRO A 1 85 ? 22.247 -3.376 -18.392 1.00 65.12 85 PRO A C 1
ATOM 691 O O . PRO A 1 85 ? 22.648 -4.169 -17.542 1.00 65.12 85 PRO A O 1
ATOM 694 N N . ILE A 1 86 ? 21.534 -2.288 -18.076 1.00 67.69 86 ILE A N 1
ATOM 695 C CA . ILE A 1 86 ? 21.142 -1.925 -16.696 1.00 67.69 86 ILE A CA 1
ATOM 696 C C . ILE A 1 86 ? 19.763 -2.490 -16.337 1.00 67.69 86 ILE A C 1
ATOM 698 O O . ILE A 1 86 ? 19.498 -2.801 -15.179 1.00 67.69 86 ILE A O 1
ATOM 702 N N . ALA A 1 87 ? 18.885 -2.645 -17.329 1.00 68.06 87 ALA A N 1
ATOM 703 C CA . ALA A 1 87 ? 17.529 -3.140 -17.134 1.00 68.06 87 ALA A CA 1
ATOM 704 C C . ALA A 1 87 ? 17.076 -3.996 -18.321 1.00 68.06 87 ALA A C 1
ATOM 706 O O . ALA A 1 87 ? 17.515 -3.787 -19.455 1.00 68.06 87 ALA A O 1
ATOM 707 N N . TRP A 1 88 ? 16.184 -4.944 -18.046 1.00 72.44 88 TRP A N 1
ATOM 708 C CA . TRP A 1 88 ? 15.552 -5.808 -19.040 1.00 72.44 88 TRP A CA 1
ATOM 709 C C . TRP A 1 88 ? 14.032 -5.642 -18.938 1.00 72.44 88 TRP A C 1
ATOM 711 O O . TRP A 1 88 ? 13.487 -5.715 -17.838 1.00 72.44 88 TRP A O 1
ATOM 721 N N . PHE A 1 89 ? 13.362 -5.414 -20.070 1.00 74.00 89 PHE A N 1
ATOM 722 C CA . PHE A 1 89 ? 11.909 -5.189 -20.158 1.00 74.00 89 PHE A CA 1
ATOM 723 C C . PHE A 1 89 ? 11.259 -6.195 -21.126 1.00 74.00 89 PHE A C 1
ATOM 725 O O . PHE A 1 89 ? 11.889 -6.565 -22.120 1.00 74.00 89 PHE A O 1
ATOM 732 N N . ALA A 1 90 ? 10.013 -6.639 -20.888 1.00 69.88 90 ALA A N 1
ATOM 733 C CA . ALA A 1 90 ? 9.295 -7.493 -21.866 1.00 69.88 90 ALA A CA 1
ATOM 734 C C . ALA A 1 90 ? 8.773 -6.658 -23.012 1.00 69.88 90 ALA A C 1
ATOM 736 O O . ALA A 1 90 ? 8.725 -7.133 -24.143 1.00 69.88 90 ALA A O 1
ATOM 737 N N . THR A 1 91 ? 8.309 -5.454 -22.688 1.00 70.56 91 THR A N 1
ATOM 738 C CA . THR A 1 91 ? 7.537 -4.628 -23.605 1.00 70.56 91 THR A CA 1
ATOM 739 C C . THR A 1 91 ? 8.115 -3.225 -23.695 1.00 70.56 91 THR A C 1
ATOM 741 O O . THR A 1 91 ? 8.695 -2.700 -22.742 1.00 70.56 91 THR A O 1
ATOM 744 N N . GLU A 1 92 ? 7.946 -2.608 -24.861 1.00 70.31 92 GLU A N 1
ATOM 745 C CA . GLU A 1 92 ? 8.357 -1.223 -25.109 1.00 70.31 92 GLU A CA 1
ATOM 746 C C . GLU A 1 92 ? 7.608 -0.263 -24.176 1.00 70.31 92 GLU A C 1
ATOM 748 O O . GLU A 1 92 ? 8.205 0.654 -23.621 1.00 70.31 92 GLU A O 1
ATOM 753 N N . ALA A 1 93 ? 6.332 -0.546 -23.892 1.00 69.19 93 ALA A N 1
ATOM 754 C CA . ALA A 1 93 ? 5.504 0.239 -22.979 1.00 69.19 93 ALA A CA 1
ATOM 755 C C . ALA A 1 93 ? 6.054 0.275 -21.539 1.00 69.19 93 ALA A C 1
ATOM 757 O O . ALA A 1 93 ? 5.977 1.305 -20.869 1.00 69.19 93 ALA A O 1
ATOM 758 N N . GLU A 1 94 ? 6.630 -0.829 -21.049 1.00 69.25 94 GLU A N 1
ATOM 759 C CA . GLU A 1 94 ? 7.302 -0.861 -19.743 1.00 69.25 94 GLU A CA 1
ATOM 760 C C . GLU A 1 94 ? 8.591 -0.036 -19.749 1.00 69.25 94 GLU A C 1
ATOM 762 O O . GLU A 1 94 ? 8.848 0.698 -18.793 1.00 69.25 94 GLU A O 1
ATOM 767 N N . ALA A 1 95 ? 9.368 -0.117 -20.832 1.00 71.12 95 ALA A N 1
ATOM 768 C CA . ALA A 1 95 ? 10.589 0.664 -20.995 1.00 71.12 95 ALA A CA 1
ATOM 769 C C . ALA A 1 95 ? 10.285 2.174 -21.050 1.00 71.12 95 ALA A C 1
ATOM 771 O O . ALA A 1 95 ? 10.933 2.964 -20.363 1.00 71.12 95 ALA A O 1
ATOM 772 N N . GLU A 1 96 ? 9.250 2.577 -21.788 1.00 72.31 96 GLU A N 1
ATOM 773 C CA . GLU A 1 96 ? 8.807 3.972 -21.883 1.00 72.31 96 GLU A CA 1
ATOM 774 C C . GLU A 1 96 ? 8.262 4.498 -20.557 1.00 72.31 96 GLU A C 1
ATOM 776 O O . GLU A 1 96 ? 8.610 5.603 -20.134 1.00 72.31 96 GLU A O 1
ATOM 781 N N . LYS A 1 97 ? 7.478 3.687 -19.836 1.00 74.56 97 LYS A N 1
ATOM 782 C CA . LYS A 1 97 ? 7.005 4.027 -18.487 1.00 74.56 97 LYS A CA 1
ATOM 783 C C . LYS A 1 97 ? 8.160 4.168 -17.490 1.00 74.56 97 LYS A C 1
ATOM 785 O O . LYS A 1 97 ? 8.079 4.990 -16.580 1.00 74.56 97 LYS A O 1
ATOM 790 N N . ALA A 1 98 ? 9.232 3.397 -17.670 1.00 69.25 98 ALA A N 1
ATOM 791 C CA . ALA A 1 98 ? 10.470 3.514 -16.904 1.00 69.25 98 ALA A CA 1
ATOM 792 C C . ALA A 1 98 ? 11.351 4.707 -17.340 1.00 69.25 98 ALA A C 1
ATOM 794 O O . ALA A 1 98 ? 12.415 4.924 -16.762 1.00 69.25 98 ALA A O 1
ATOM 795 N N . GLY A 1 99 ? 10.915 5.497 -18.329 1.00 73.62 99 GLY A N 1
ATOM 796 C CA . GLY A 1 99 ? 11.606 6.698 -18.798 1.00 73.62 99 GLY A CA 1
ATOM 797 C C . GLY A 1 99 ? 12.697 6.437 -19.838 1.00 73.62 99 GLY A C 1
ATOM 798 O O . GLY A 1 99 ? 13.468 7.349 -20.145 1.00 73.62 99 GLY A O 1
ATOM 799 N N . PHE A 1 100 ? 12.774 5.224 -20.392 1.00 74.38 100 PHE A N 1
ATOM 800 C CA . PHE A 1 100 ? 13.692 4.899 -21.479 1.00 74.38 100 PHE A CA 1
ATOM 801 C C . PHE A 1 100 ? 13.106 5.355 -22.815 1.00 74.38 100 PHE A C 1
ATOM 803 O O . PHE A 1 100 ? 11.907 5.260 -23.061 1.00 74.38 100 PHE A O 1
ATOM 810 N N . ARG A 1 101 ? 13.968 5.841 -23.706 1.00 73.25 101 ARG A N 1
ATOM 811 C CA . ARG A 1 101 ? 13.592 6.287 -25.051 1.00 73.25 101 ARG A CA 1
ATOM 812 C C . ARG A 1 101 ? 13.955 5.228 -26.087 1.00 73.25 101 ARG A C 1
ATOM 814 O O . ARG A 1 101 ? 14.975 4.549 -25.948 1.00 73.25 101 ARG A O 1
ATOM 821 N N . ALA A 1 102 ? 13.152 5.130 -27.144 1.00 66.94 102 ALA A N 1
ATOM 822 C CA . ALA A 1 102 ? 13.453 4.264 -28.277 1.00 66.94 102 ALA A CA 1
ATOM 823 C C . ALA A 1 102 ? 14.755 4.707 -28.959 1.00 66.94 102 ALA A C 1
ATOM 825 O O . ALA A 1 102 ? 14.986 5.903 -29.172 1.00 66.94 102 ALA A O 1
ATOM 826 N N . CYS A 1 103 ? 15.609 3.750 -29.320 1.00 62.00 103 CYS A N 1
ATOM 827 C CA . CYS A 1 103 ? 16.758 4.039 -30.169 1.00 62.00 103 CYS A CA 1
ATOM 828 C C . CYS A 1 103 ? 16.273 4.509 -31.552 1.00 62.00 103 CYS A C 1
ATOM 830 O O . CYS A 1 103 ? 15.383 3.898 -32.144 1.00 62.00 103 CYS A O 1
ATOM 832 N N . LYS A 1 104 ? 16.868 5.582 -32.086 1.00 55.28 104 LYS A N 1
ATOM 833 C CA . LYS A 1 104 ? 16.656 5.974 -33.484 1.00 55.28 104 LYS A CA 1
ATOM 834 C C . LYS A 1 104 ? 17.289 4.888 -34.365 1.00 55.28 104 LYS A C 1
ATOM 836 O O . LYS A 1 104 ? 18.487 4.644 -34.227 1.00 55.28 104 LYS A O 1
ATOM 841 N N . GLN A 1 105 ? 16.468 4.208 -35.170 1.00 49.97 105 GLN A N 1
ATOM 842 C CA . GLN A 1 105 ? 16.888 3.105 -36.048 1.00 49.97 105 GLN A CA 1
ATOM 843 C C . GLN A 1 105 ? 17.981 3.520 -37.040 1.00 49.97 105 GLN A C 1
ATOM 845 O O . GLN A 1 105 ? 17.933 4.677 -37.521 1.00 49.97 105 GLN A O 1
#

Sequence (105 aa):
MRKNDSLKIYFGKVLIFIFDSMMVFFDCVAYISTLLVAVLESLSKFIRYSMCKQSTQQVTGLIKGSANYIYHTPDSKYYHKITQPIAWFATEAEAEKAGFRACKQ